Protein AF-A0A8H4SFE0-F1 (afdb_monomer_lite)

Secondary structure (DSSP, 8-state):
-------------------EEEE--TT-TTEEEEEE--HHHHHHT-S-EEEEEEESS--SEEEEEESSSSTT-EEEEEEEETTEEEEEEEE--SSSPPEE-TT--EEEPTT-EEETTEEEEEEEESSTTEETTEE--HHHHHHHHHHTTTS--TTTTTT--

Structure (mmCIF, N/CA/C/O backbone):
data_AF-A0A8H4SFE0-F1
#
_entry.id   AF-A0A8H4SFE0-F1
#
loop_
_atom_site.group_PDB
_atom_site.id
_atom_site.type_symbol
_atom_site.label_atom_id
_atom_site.label_alt_id
_atom_site.label_comp_id
_atom_site.label_asym_id
_atom_site.label_entity_id
_atom_site.label_seq_id
_atom_site.pdbx_PDB_ins_code
_atom_site.Cartn_x
_atom_site.Cartn_y
_atom_site.Cartn_z
_atom_site.occupancy
_atom_site.B_iso_or_equiv
_atom_site.auth_seq_id
_atom_site.auth_comp_id
_atom_site.auth_asym_id
_atom_site.auth_atom_id
_atom_site.pdbx_PDB_model_num
ATOM 1 N N . MET A 1 1 ? 62.461 -15.200 27.828 1.00 42.25 1 MET A N 1
ATOM 2 C CA . MET A 1 1 ? 61.858 -15.907 26.675 1.00 42.25 1 MET A CA 1
ATOM 3 C C . MET A 1 1 ? 60.756 -16.803 27.225 1.00 42.25 1 MET A C 1
ATOM 5 O O . MET A 1 1 ? 61.090 -17.585 28.092 1.00 42.25 1 MET A O 1
ATOM 9 N N . VAL A 1 2 ? 59.459 -16.748 26.916 1.00 43.53 2 VAL A N 1
ATOM 10 C CA . VAL A 1 2 ? 58.575 -15.976 26.022 1.00 43.53 2 VAL A CA 1
ATOM 11 C C . VAL A 1 2 ? 57.197 -16.000 26.725 1.00 43.53 2 VAL A C 1
ATOM 13 O O . VAL A 1 2 ? 56.779 -17.061 27.181 1.00 43.53 2 VAL A O 1
ATOM 16 N N . ARG A 1 3 ? 56.500 -14.860 26.872 1.00 48.06 3 ARG A N 1
ATOM 17 C CA . ARG A 1 3 ? 55.096 -14.821 27.343 1.00 48.06 3 ARG A CA 1
ATOM 18 C C . ARG A 1 3 ? 54.189 -15.027 26.131 1.00 48.06 3 ARG A C 1
ATOM 20 O O . ARG A 1 3 ? 54.129 -14.152 25.274 1.00 48.06 3 ARG A O 1
ATOM 27 N N . HIS A 1 4 ? 53.490 -16.156 26.066 1.00 45.41 4 HIS A N 1
ATOM 28 C CA . HIS A 1 4 ? 52.427 -16.366 25.086 1.00 45.41 4 HIS A CA 1
ATOM 29 C C . HIS A 1 4 ? 51.139 -15.708 25.592 1.00 45.41 4 HIS A C 1
ATOM 31 O O . HIS A 1 4 ? 50.551 -16.142 26.580 1.00 45.41 4 HIS A O 1
ATOM 37 N N . ILE A 1 5 ? 50.733 -14.628 24.928 1.00 56.66 5 ILE A N 1
ATOM 38 C CA . ILE A 1 5 ? 49.430 -13.986 25.108 1.00 56.66 5 ILE A CA 1
ATOM 39 C C . ILE A 1 5 ? 48.456 -14.732 24.190 1.00 56.66 5 ILE A C 1
ATOM 41 O O . ILE A 1 5 ? 48.548 -14.614 22.970 1.00 56.66 5 ILE A O 1
ATOM 45 N N . LEU A 1 6 ? 47.555 -15.537 24.762 1.00 51.78 6 LEU A N 1
ATOM 46 C CA . LEU A 1 6 ? 46.423 -16.107 24.029 1.00 51.78 6 LEU A CA 1
ATOM 47 C C . LEU A 1 6 ? 45.354 -15.022 23.857 1.00 51.78 6 LEU A C 1
ATOM 49 O O . LEU A 1 6 ? 44.536 -14.786 24.742 1.00 51.78 6 LEU A O 1
ATOM 53 N N . SER A 1 7 ? 45.373 -14.352 22.708 1.00 54.25 7 SER A N 1
ATOM 54 C CA . SER A 1 7 ? 44.302 -13.459 22.270 1.00 54.25 7 SER A CA 1
ATOM 55 C C . SER A 1 7 ? 43.107 -14.287 21.797 1.00 54.25 7 SER A C 1
ATOM 57 O O . SER A 1 7 ? 43.105 -14.821 20.691 1.00 54.25 7 SER A O 1
ATOM 59 N N . TRP A 1 8 ? 42.082 -14.404 22.639 1.00 51.38 8 TRP A N 1
ATOM 60 C CA . TRP A 1 8 ? 40.769 -14.895 22.227 1.00 51.38 8 TRP A CA 1
ATOM 61 C C . TRP A 1 8 ? 40.042 -13.790 21.453 1.00 51.38 8 TRP A C 1
ATOM 63 O O . TRP A 1 8 ? 39.532 -12.835 22.037 1.00 51.38 8 TRP A O 1
ATOM 73 N N . LEU A 1 9 ? 40.009 -13.915 20.127 1.00 53.06 9 LEU A N 1
ATOM 74 C CA . LEU A 1 9 ? 39.115 -13.145 19.265 1.00 53.06 9 LEU A CA 1
ATOM 75 C C . LEU A 1 9 ? 37.692 -13.683 19.444 1.00 53.06 9 LEU A C 1
ATOM 77 O O . LEU A 1 9 ? 37.351 -14.748 18.934 1.00 53.06 9 LEU A O 1
ATOM 81 N N . TRP A 1 10 ? 36.863 -12.945 20.180 1.00 57.19 10 TRP A N 1
ATOM 82 C CA . TRP A 1 10 ? 35.419 -13.144 20.165 1.00 57.19 10 TRP A CA 1
ATOM 83 C C . TRP A 1 10 ? 34.898 -12.762 18.779 1.00 57.19 10 TRP A C 1
ATOM 85 O O . TRP A 1 10 ? 34.930 -11.594 18.393 1.00 57.19 10 TRP A O 1
ATOM 95 N N . ALA A 1 11 ? 34.434 -13.751 18.018 1.00 54.44 11 ALA A N 1
ATOM 96 C CA . ALA A 1 11 ? 33.646 -13.508 16.821 1.00 54.44 11 ALA A CA 1
ATOM 97 C C . ALA A 1 11 ? 32.311 -12.884 17.253 1.00 54.44 11 ALA A C 1
ATOM 99 O O . ALA A 1 11 ? 31.459 -13.562 17.824 1.00 54.44 11 ALA A O 1
ATOM 100 N N . ILE A 1 12 ? 32.145 -11.581 17.026 1.00 64.69 12 ILE A N 1
ATOM 101 C CA . ILE A 1 12 ? 30.856 -10.909 17.200 1.00 64.69 12 ILE A CA 1
ATOM 102 C C . ILE A 1 12 ? 29.970 -11.360 16.028 1.00 64.69 12 ILE A C 1
ATOM 104 O O .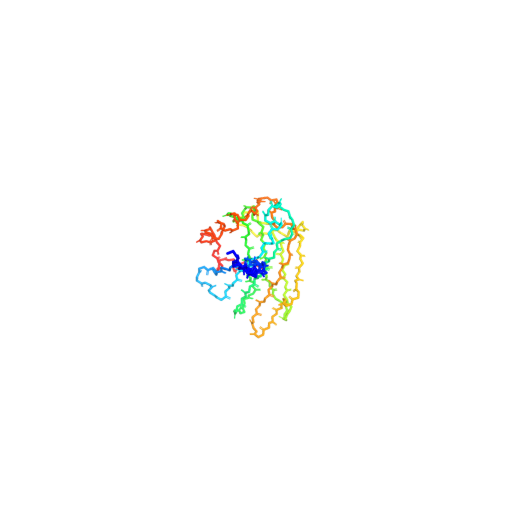 ILE A 1 12 ? 30.346 -11.122 14.877 1.00 64.69 12 ILE A O 1
ATOM 108 N N . PRO A 1 13 ? 28.827 -12.027 16.263 1.00 55.03 13 PRO A N 1
ATOM 109 C CA . PRO A 1 13 ? 27.919 -12.385 15.184 1.00 55.03 13 PRO A CA 1
ATOM 110 C C . PRO A 1 13 ? 27.387 -11.107 14.524 1.00 55.03 13 PRO A C 1
ATOM 112 O O . PRO A 1 13 ? 26.916 -10.192 15.201 1.00 55.03 13 PRO A O 1
ATOM 115 N N . ALA A 1 14 ? 27.480 -11.035 13.196 1.00 60.97 14 ALA A N 1
ATOM 116 C CA . ALA A 1 14 ? 26.924 -9.934 12.424 1.00 60.97 14 ALA A CA 1
ATOM 117 C C . ALA A 1 14 ? 25.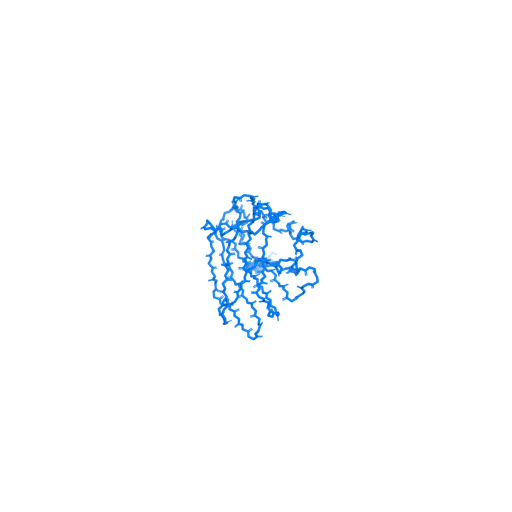392 -9.958 12.542 1.00 60.97 14 ALA A C 1
ATOM 119 O O . ALA A 1 14 ? 24.724 -10.813 11.962 1.00 60.97 14 ALA A O 1
ATOM 120 N N . LEU A 1 15 ? 24.833 -9.028 13.314 1.00 56.34 15 LEU A N 1
ATOM 121 C CA . LEU A 1 15 ? 23.394 -8.796 13.362 1.00 56.34 15 LEU A CA 1
ATOM 122 C C . LEU A 1 15 ? 22.954 -8.194 12.019 1.00 56.34 15 LEU A C 1
ATOM 124 O O . LEU A 1 15 ? 23.405 -7.113 11.631 1.00 56.34 15 LEU A O 1
ATOM 128 N N . ALA A 1 16 ? 22.078 -8.896 11.299 1.00 54.34 16 ALA A N 1
ATOM 129 C CA . ALA A 1 16 ? 21.413 -8.344 10.125 1.00 54.34 16 ALA A CA 1
ATOM 130 C C . ALA A 1 16 ? 20.553 -7.145 10.560 1.00 54.34 16 ALA A C 1
ATOM 132 O O . ALA A 1 16 ? 19.666 -7.282 11.402 1.00 54.34 16 ALA A O 1
ATOM 133 N N . HIS A 1 17 ? 20.834 -5.962 10.017 1.00 54.94 17 HIS A N 1
ATOM 134 C CA . HIS A 1 17 ? 20.082 -4.748 10.321 1.00 54.94 17 HIS A CA 1
ATOM 135 C C . HIS A 1 17 ? 18.834 -4.699 9.437 1.00 54.94 17 HIS A C 1
ATOM 137 O O . HIS A 1 17 ? 18.928 -4.425 8.245 1.00 54.94 17 HIS A O 1
ATOM 143 N N . VAL A 1 18 ? 17.652 -4.935 10.009 1.00 54.44 18 VAL A N 1
ATOM 144 C CA . VAL A 1 18 ? 16.393 -4.639 9.311 1.00 54.44 18 VAL A CA 1
ATOM 145 C C . VAL A 1 18 ? 16.157 -3.133 9.411 1.00 54.44 18 VAL A C 1
ATOM 147 O O . VAL A 1 18 ? 16.040 -2.589 10.505 1.00 54.44 18 VAL A O 1
ATOM 150 N N . GLN A 1 19 ? 16.137 -2.440 8.276 1.00 65.00 19 GLN A N 1
ATOM 151 C CA . GLN A 1 19 ? 15.870 -1.004 8.216 1.00 65.00 19 GLN A CA 1
ATOM 152 C C . GLN A 1 19 ? 14.382 -0.809 7.912 1.00 65.00 19 GLN A C 1
ATOM 154 O O . GLN A 1 19 ? 13.985 -0.759 6.748 1.00 65.00 19 GLN A O 1
ATOM 159 N N . VAL A 1 20 ? 13.558 -0.768 8.963 1.00 74.69 20 VAL A N 1
ATOM 160 C CA . VAL A 1 20 ? 12.146 -0.383 8.840 1.00 74.69 20 VAL A CA 1
ATOM 161 C C . VAL A 1 20 ? 12.053 1.124 8.990 1.00 74.69 20 VAL A C 1
ATOM 163 O O . VAL A 1 20 ? 12.552 1.685 9.962 1.00 74.69 20 VAL A O 1
ATOM 166 N N . GLN A 1 21 ? 11.409 1.766 8.028 1.00 79.62 21 GLN A N 1
ATOM 167 C CA . GLN A 1 21 ? 11.159 3.194 8.054 1.00 79.62 21 GLN A CA 1
ATOM 168 C C . GLN A 1 21 ? 9.663 3.448 8.131 1.00 79.62 21 GLN A C 1
ATOM 170 O O . GLN A 1 21 ? 8.922 2.907 7.314 1.00 79.62 21 GLN A O 1
ATOM 175 N N . SER A 1 22 ? 9.240 4.295 9.065 1.00 83.00 22 SER A N 1
ATOM 176 C CA . SER A 1 22 ? 7.833 4.648 9.258 1.00 83.00 22 SER A CA 1
ATOM 177 C C . SER A 1 22 ? 7.601 6.146 9.092 1.00 83.00 22 SER A C 1
ATOM 179 O O . SER A 1 22 ? 8.503 6.948 9.350 1.00 83.00 22 SER A O 1
ATOM 181 N N . ILE A 1 23 ? 6.405 6.508 8.633 1.00 82.50 23 ILE A N 1
ATOM 182 C CA . ILE A 1 23 ? 5.945 7.887 8.453 1.00 82.50 23 ILE A CA 1
ATOM 183 C C . ILE A 1 23 ? 4.466 8.015 8.831 1.00 82.50 23 ILE A C 1
ATOM 185 O O . ILE A 1 23 ? 3.691 7.069 8.666 1.00 82.50 23 ILE A O 1
ATOM 189 N N . HIS A 1 24 ? 4.088 9.216 9.263 1.00 84.88 24 HIS A N 1
ATOM 190 C CA . HIS A 1 24 ? 2.707 9.631 9.494 1.00 84.88 24 HIS A CA 1
ATOM 191 C C . HIS A 1 24 ? 2.401 10.832 8.592 1.00 84.88 24 HIS A C 1
ATOM 193 O O . HIS A 1 24 ? 3.245 11.729 8.488 1.00 84.88 24 HIS A O 1
ATOM 199 N N . PRO A 1 25 ? 1.244 10.880 7.912 1.00 81.00 25 PRO A N 1
ATOM 200 C CA . PRO A 1 25 ? 0.851 12.072 7.174 1.00 81.00 25 PRO A CA 1
ATOM 201 C C . PRO A 1 25 ? 0.602 13.240 8.132 1.00 81.00 25 PRO A C 1
ATOM 203 O O . PRO A 1 25 ? 0.092 13.059 9.237 1.00 81.00 25 PRO A O 1
ATOM 206 N N . GLN A 1 26 ? 0.929 14.457 7.699 1.00 78.19 26 GLN A N 1
ATOM 207 C CA . GLN A 1 26 ? 0.725 15.650 8.516 1.00 78.19 26 GLN A CA 1
ATOM 208 C C . GLN A 1 26 ? -0.752 15.799 8.910 1.00 78.19 26 GLN A C 1
ATOM 210 O O . GLN A 1 26 ? -1.633 15.818 8.051 1.00 78.19 26 GLN A O 1
ATOM 215 N N . GLY A 1 27 ? -1.012 15.937 10.212 1.00 83.31 27 GLY A N 1
ATOM 216 C CA . GLY A 1 27 ? -2.369 16.064 10.750 1.00 83.31 27 GLY A CA 1
ATOM 217 C C . GLY A 1 27 ? -3.155 14.751 10.817 1.00 83.31 27 GLY A C 1
ATOM 218 O O . GLY A 1 27 ? -4.339 14.798 11.136 1.00 83.31 27 GLY A O 1
ATOM 219 N N . HIS A 1 28 ? -2.510 13.612 10.536 1.00 82.81 28 HIS A N 1
ATOM 220 C CA . HIS A 1 28 ? -3.105 12.277 10.567 1.00 82.81 28 HIS A CA 1
ATOM 221 C C . HIS A 1 28 ? -2.196 11.268 11.285 1.00 82.81 28 HIS A C 1
ATOM 223 O O . HIS A 1 28 ? -1.774 10.263 10.707 1.00 82.81 28 HIS A O 1
ATOM 229 N N . ASP A 1 29 ? -1.887 11.527 12.557 1.00 89.88 29 ASP A N 1
ATOM 230 C CA . ASP A 1 29 ? -1.042 10.647 13.379 1.00 89.88 29 ASP A CA 1
ATOM 231 C C . ASP A 1 29 ? -1.659 9.247 13.564 1.00 89.88 29 ASP A C 1
ATOM 233 O O . ASP A 1 29 ? -0.953 8.276 13.839 1.00 89.88 29 ASP A O 1
ATOM 237 N N . GLU A 1 30 ? -2.974 9.116 13.357 1.00 92.69 30 GLU A N 1
ATOM 238 C CA . GLU A 1 30 ? -3.690 7.845 13.378 1.00 92.69 30 GLU A CA 1
ATOM 239 C C . GLU A 1 30 ? -3.348 6.926 12.201 1.00 92.69 30 GLU A C 1
ATOM 241 O O . GLU A 1 30 ? -3.632 5.733 12.271 1.00 92.69 30 GLU A O 1
ATOM 246 N N . ILE A 1 31 ? -2.756 7.451 11.123 1.00 91.06 31 ILE A N 1
ATOM 247 C CA . ILE A 1 31 ? -2.334 6.673 9.956 1.00 91.06 31 ILE A CA 1
ATOM 248 C C . ILE A 1 31 ? -0.817 6.511 9.986 1.00 91.06 31 ILE A C 1
ATOM 250 O O . ILE A 1 31 ? -0.074 7.481 10.107 1.00 91.06 31 ILE A O 1
ATOM 254 N N . THR A 1 32 ? -0.348 5.275 9.834 1.00 92.88 32 THR A N 1
ATOM 255 C CA . THR A 1 32 ? 1.083 4.951 9.777 1.00 92.88 32 THR A CA 1
ATOM 256 C C . THR A 1 32 ? 1.398 4.168 8.513 1.00 92.88 32 THR A C 1
ATOM 258 O O . THR A 1 32 ? 0.759 3.153 8.225 1.00 92.88 32 THR A O 1
ATOM 261 N N . TYR A 1 33 ? 2.433 4.592 7.794 1.00 91.62 33 TYR A N 1
ATOM 262 C CA . TYR A 1 33 ? 3.004 3.838 6.682 1.00 91.62 33 TYR A CA 1
ATOM 263 C C . TYR A 1 33 ? 4.410 3.391 7.039 1.00 91.62 33 TYR A C 1
ATOM 265 O O . TYR A 1 33 ? 5.255 4.224 7.350 1.00 91.62 33 TYR A O 1
ATOM 273 N N . SER A 1 34 ? 4.669 2.089 6.970 1.00 89.94 34 SER A N 1
ATOM 274 C CA . SER A 1 34 ? 5.980 1.511 7.260 1.00 89.94 34 SER A CA 1
ATOM 275 C C . SER A 1 34 ? 6.513 0.754 6.056 1.00 89.94 34 SER A C 1
ATOM 277 O O . SER A 1 34 ? 5.759 0.063 5.381 1.00 89.94 34 SER A O 1
ATOM 279 N N . PHE A 1 35 ? 7.812 0.841 5.803 1.00 87.19 35 PHE A N 1
ATOM 280 C CA . PHE A 1 35 ? 8.471 0.243 4.647 1.00 87.19 35 PHE A CA 1
ATOM 281 C C . PHE A 1 35 ? 9.664 -0.590 5.078 1.00 87.19 35 PHE A C 1
ATOM 283 O O . PHE A 1 35 ? 10.419 -0.205 5.968 1.00 87.19 35 PHE A O 1
ATOM 290 N N . ASN A 1 36 ? 9.861 -1.707 4.391 1.00 87.94 36 ASN A N 1
ATOM 291 C CA . ASN A 1 36 ? 11.039 -2.543 4.500 1.00 87.94 36 ASN A CA 1
ATOM 292 C C . ASN A 1 36 ? 11.467 -2.985 3.096 1.00 87.94 36 ASN A C 1
ATOM 294 O O . ASN A 1 36 ? 10.722 -3.646 2.368 1.00 87.94 36 ASN A O 1
ATOM 298 N N . VAL A 1 37 ? 12.688 -2.616 2.723 1.00 85.81 37 VAL A N 1
ATOM 299 C CA . VAL A 1 37 ? 13.320 -3.038 1.474 1.00 85.81 37 VAL A CA 1
ATOM 300 C C . VAL A 1 37 ? 14.497 -3.938 1.835 1.00 85.81 37 VAL A C 1
ATOM 302 O O . VAL A 1 37 ? 15.467 -3.432 2.404 1.00 85.81 37 VAL A O 1
ATOM 305 N N . PRO A 1 38 ? 14.449 -5.241 1.501 1.00 86.81 38 PRO A N 1
ATOM 306 C CA . PRO A 1 38 ? 15.575 -6.140 1.719 1.00 86.81 38 PRO A CA 1
ATOM 307 C C . PRO A 1 38 ? 16.857 -5.597 1.081 1.00 86.81 38 PRO A C 1
ATOM 309 O O . PRO A 1 38 ? 16.819 -5.004 0.001 1.00 86.81 38 PRO A O 1
ATOM 312 N N . ASP A 1 39 ? 18.006 -5.821 1.715 1.00 81.88 39 ASP A N 1
ATOM 313 C CA . ASP A 1 39 ? 19.269 -5.258 1.227 1.00 81.88 39 ASP A CA 1
ATOM 314 C C . ASP A 1 39 ? 19.642 -5.752 -0.172 1.00 81.88 39 ASP A C 1
ATOM 316 O O . ASP A 1 39 ? 20.129 -4.963 -0.981 1.00 81.88 39 ASP A O 1
ATOM 320 N N . ASP A 1 40 ? 19.367 -7.015 -0.492 1.00 83.88 40 ASP A N 1
ATOM 321 C CA . ASP A 1 40 ? 19.607 -7.558 -1.832 1.00 83.88 40 ASP A CA 1
ATOM 322 C C . ASP A 1 40 ? 18.701 -6.896 -2.872 1.00 83.88 40 ASP A C 1
ATOM 324 O O . ASP A 1 40 ? 19.161 -6.540 -3.960 1.00 83.88 40 ASP A O 1
ATOM 328 N N . THR A 1 41 ? 17.443 -6.631 -2.511 1.00 85.12 41 THR A N 1
ATOM 329 C CA . THR A 1 41 ? 16.513 -5.857 -3.336 1.00 85.12 41 THR A CA 1
ATOM 330 C C . THR A 1 41 ? 17.040 -4.440 -3.566 1.00 85.12 41 THR A C 1
ATOM 332 O O . THR A 1 41 ? 17.065 -3.950 -4.694 1.00 85.12 41 THR A O 1
ATOM 335 N N . ALA A 1 42 ? 17.512 -3.778 -2.510 1.00 80.44 42 ALA A N 1
ATOM 336 C CA . ALA A 1 42 ? 18.036 -2.421 -2.592 1.00 80.44 42 ALA A CA 1
ATOM 337 C C . ALA A 1 42 ? 19.328 -2.319 -3.420 1.00 80.44 42 ALA A C 1
ATOM 339 O O . ALA A 1 42 ? 19.514 -1.333 -4.131 1.00 80.44 42 ALA A O 1
ATOM 340 N N . LYS A 1 43 ? 20.214 -3.317 -3.321 1.00 80.44 43 LYS A N 1
ATOM 341 C CA . LYS A 1 43 ? 21.484 -3.374 -4.060 1.00 80.44 43 LYS A CA 1
ATOM 342 C C . LYS A 1 43 ? 21.273 -3.717 -5.531 1.00 80.44 43 LYS A C 1
ATOM 344 O O . LYS A 1 43 ? 21.890 -3.099 -6.392 1.00 80.44 43 LYS A O 1
ATOM 349 N N . SER A 1 44 ? 20.416 -4.694 -5.821 1.00 83.81 44 SER A N 1
ATOM 350 C CA . SER A 1 44 ? 20.157 -5.155 -7.191 1.00 83.81 44 SER A CA 1
ATOM 351 C C . SER A 1 44 ? 19.153 -4.278 -7.946 1.00 83.81 44 SER A C 1
ATOM 353 O O . SER A 1 44 ? 19.133 -4.278 -9.176 1.00 83.81 44 SER A O 1
ATOM 355 N N . GLY A 1 45 ? 18.308 -3.530 -7.228 1.00 80.19 45 GLY A N 1
ATOM 356 C CA . GLY A 1 45 ? 17.194 -2.782 -7.808 1.00 80.19 45 GLY A CA 1
ATOM 357 C C . GLY A 1 45 ? 16.069 -3.678 -8.338 1.00 80.19 45 GLY A C 1
ATOM 358 O O . GLY A 1 45 ? 15.294 -3.232 -9.189 1.00 80.19 45 GLY A O 1
ATOM 359 N N . SER A 1 46 ? 16.004 -4.931 -7.878 1.00 83.81 46 SER A N 1
ATOM 360 C CA . SER A 1 46 ? 15.027 -5.940 -8.286 1.00 83.81 46 SER A CA 1
ATOM 361 C C . SER A 1 46 ? 14.644 -6.834 -7.109 1.00 83.81 46 SER A C 1
ATOM 363 O O . SER A 1 46 ? 15.481 -7.157 -6.275 1.00 83.81 46 SER A O 1
ATOM 365 N N . GLY A 1 47 ? 13.391 -7.279 -7.067 1.00 88.44 47 GLY A N 1
ATOM 366 C CA . GLY A 1 47 ? 12.860 -8.118 -5.993 1.00 88.44 47 GLY A CA 1
ATOM 367 C C . GLY A 1 47 ? 11.764 -7.422 -5.186 1.00 88.44 47 GLY A C 1
ATOM 368 O O . GLY A 1 47 ? 11.401 -6.280 -5.479 1.00 88.44 47 GLY A O 1
ATOM 369 N N . PRO A 1 48 ? 11.211 -8.113 -4.178 1.00 92.31 48 PRO A N 1
ATOM 370 C CA . PRO A 1 48 ? 10.076 -7.606 -3.437 1.00 92.31 48 PRO A CA 1
ATOM 371 C C . PRO A 1 48 ? 10.472 -6.485 -2.486 1.00 92.31 48 PRO A C 1
ATOM 373 O O . PRO A 1 48 ? 11.543 -6.508 -1.869 1.00 92.31 48 PRO A O 1
ATOM 376 N N . ILE A 1 49 ? 9.536 -5.562 -2.302 1.00 90.06 49 ILE A N 1
ATOM 377 C CA . ILE A 1 49 ? 9.495 -4.671 -1.146 1.00 90.06 49 ILE A CA 1
ATOM 378 C C . ILE A 1 49 ? 8.303 -5.027 -0.272 1.00 90.06 49 ILE A C 1
ATOM 380 O O . ILE A 1 49 ? 7.330 -5.634 -0.728 1.00 90.06 49 ILE A O 1
ATOM 384 N N . TYR A 1 50 ? 8.378 -4.612 0.981 1.00 93.94 50 TYR A N 1
ATOM 385 C CA . TYR A 1 50 ? 7.338 -4.836 1.962 1.00 93.94 50 TYR A CA 1
ATOM 386 C C . TYR A 1 50 ? 6.901 -3.498 2.521 1.00 93.94 50 TYR A C 1
ATOM 388 O O . TYR A 1 50 ? 7.735 -2.643 2.825 1.00 93.94 50 TYR A O 1
ATOM 396 N N . PHE A 1 51 ? 5.600 -3.315 2.663 1.00 93.75 51 PHE A N 1
ATOM 397 C CA . PHE A 1 51 ? 5.065 -2.153 3.342 1.00 93.75 51 PHE A CA 1
ATOM 398 C C . PHE A 1 51 ? 3.857 -2.523 4.184 1.00 93.75 51 PHE A C 1
ATOM 400 O O . PHE A 1 51 ? 3.113 -3.450 3.868 1.00 93.75 51 PHE A O 1
ATOM 407 N N . GLN A 1 52 ? 3.692 -1.795 5.277 1.00 96.31 52 GLN A N 1
ATOM 408 C CA . GLN A 1 52 ? 2.531 -1.859 6.137 1.00 96.31 52 GLN A CA 1
ATOM 409 C C . GLN A 1 52 ? 1.805 -0.524 6.070 1.00 96.31 52 GLN A C 1
ATOM 411 O O . GLN A 1 52 ? 2.427 0.534 6.145 1.00 96.31 52 GLN A O 1
ATOM 416 N N . MET A 1 53 ? 0.487 -0.587 5.954 1.00 95.69 53 MET A N 1
ATOM 417 C CA . MET A 1 53 ? -0.397 0.563 6.075 1.00 95.69 53 MET A CA 1
ATOM 418 C C . MET A 1 53 ? -1.319 0.284 7.256 1.00 95.69 53 MET A C 1
ATOM 420 O O . MET A 1 53 ? -2.002 -0.741 7.278 1.00 95.69 53 MET A O 1
ATOM 424 N N . ASN A 1 54 ? -1.294 1.157 8.255 1.00 96.06 54 ASN A N 1
ATOM 425 C CA . ASN A 1 54 ? -2.077 1.016 9.473 1.00 96.06 54 ASN A CA 1
ATOM 426 C C . ASN A 1 54 ? -2.938 2.262 9.687 1.00 96.06 54 ASN A C 1
ATOM 428 O O . ASN A 1 54 ? -2.476 3.373 9.426 1.00 96.06 54 ASN A O 1
ATOM 432 N N . SER A 1 55 ? -4.164 2.072 10.173 1.00 96.38 55 SER A N 1
ATOM 433 C CA . SER A 1 55 ? -4.953 3.150 10.756 1.00 96.38 55 SER A CA 1
ATOM 434 C C . SER A 1 55 ? -5.525 2.739 12.111 1.00 96.38 55 SER A C 1
ATOM 436 O O . SER A 1 55 ? -6.234 1.737 12.212 1.00 96.38 55 SER A O 1
ATOM 438 N N . THR A 1 56 ? -5.258 3.535 13.147 1.00 96.44 56 THR A N 1
ATOM 439 C CA . THR A 1 56 ? -5.846 3.376 14.490 1.00 96.44 56 THR A CA 1
ATOM 440 C C . THR A 1 56 ? -7.243 3.989 14.599 1.00 96.44 56 THR A C 1
ATOM 442 O O . THR A 1 56 ? -7.913 3.852 15.623 1.00 96.44 56 THR A O 1
ATOM 445 N N . ARG A 1 57 ? -7.711 4.639 13.529 1.00 92.00 57 ARG A N 1
ATOM 446 C CA . ARG A 1 57 ? -9.065 5.163 13.383 1.00 92.00 57 ARG A CA 1
ATOM 447 C C . ARG A 1 57 ? -9.816 4.351 12.337 1.00 92.00 57 ARG A C 1
ATOM 449 O O . ARG A 1 57 ? -9.285 4.005 11.288 1.00 92.00 57 ARG A O 1
ATOM 456 N N . GLN A 1 58 ? -11.104 4.126 12.574 1.00 86.75 58 GLN A N 1
ATOM 457 C CA . GLN A 1 58 ? -11.968 3.564 11.542 1.00 86.75 58 GLN A CA 1
ATOM 458 C C . GLN A 1 58 ? -12.243 4.623 10.469 1.00 86.75 58 GLN A C 1
ATOM 460 O O . GLN A 1 58 ? -12.959 5.602 10.697 1.00 86.75 58 GLN A O 1
ATOM 465 N N . VAL A 1 59 ? -11.639 4.428 9.303 1.00 88.25 59 VAL A N 1
ATOM 466 C CA . VAL A 1 59 ? -11.843 5.224 8.090 1.00 88.25 59 VAL A CA 1
ATOM 467 C C . VAL A 1 59 ? -12.475 4.344 7.017 1.00 88.25 59 VAL A C 1
ATOM 469 O O . VAL A 1 59 ? -12.287 3.128 7.014 1.00 88.25 59 VAL A O 1
ATOM 472 N N . GLN A 1 60 ? -13.233 4.947 6.098 1.00 90.75 60 GLN A N 1
ATOM 473 C CA . GLN A 1 60 ? -13.826 4.198 4.983 1.00 90.75 60 GLN A CA 1
ATOM 474 C C . GLN A 1 60 ? -12.742 3.613 4.076 1.00 90.75 60 GLN A C 1
ATOM 476 O O . GLN A 1 60 ? -12.832 2.465 3.643 1.00 90.75 60 GLN A O 1
ATOM 481 N N . TRP A 1 61 ? -11.701 4.403 3.830 1.00 93.44 61 TRP A N 1
ATOM 482 C CA . TRP A 1 61 ? -10.517 4.003 3.097 1.00 93.44 61 TRP A CA 1
ATOM 483 C C . TRP A 1 61 ? -9.354 4.942 3.452 1.00 93.44 61 TRP A C 1
ATOM 485 O O . TRP A 1 61 ? -9.555 6.027 3.998 1.00 93.44 61 TRP A O 1
ATOM 495 N N . PHE A 1 62 ? -8.134 4.515 3.149 1.00 93.31 62 PHE A N 1
ATOM 496 C CA . PHE A 1 62 ? -6.924 5.342 3.166 1.00 93.31 62 PHE A CA 1
ATOM 497 C C . PHE A 1 62 ? -5.941 4.796 2.134 1.00 93.31 62 PHE A C 1
ATOM 499 O O . PHE A 1 62 ? -6.091 3.661 1.679 1.00 93.31 62 PHE A O 1
ATOM 506 N N . ALA A 1 63 ? -4.971 5.599 1.700 1.00 92.00 63 ALA A N 1
ATOM 507 C CA . ALA A 1 63 ? -4.146 5.219 0.562 1.00 92.00 63 ALA A CA 1
ATOM 508 C C . ALA A 1 63 ? -2.700 5.693 0.655 1.00 92.00 63 ALA A C 1
ATOM 510 O O . ALA A 1 63 ? -2.404 6.781 1.146 1.00 92.00 63 ALA A O 1
ATOM 511 N N . LEU A 1 64 ? -1.816 4.885 0.077 1.00 90.62 64 LEU A N 1
ATOM 512 C CA . LEU A 1 64 ? -0.419 5.215 -0.156 1.00 90.62 64 LEU A CA 1
ATOM 513 C C . LEU A 1 64 ? -0.190 5.459 -1.650 1.00 90.62 64 LEU A C 1
ATOM 515 O O . LEU A 1 64 ? -0.468 4.580 -2.461 1.00 90.62 64 LEU A O 1
ATOM 519 N N . GLY A 1 65 ? 0.366 6.615 -2.013 1.00 89.19 65 GLY A N 1
ATOM 520 C CA . GLY A 1 65 ? 0.828 6.911 -3.371 1.00 89.19 65 GLY A CA 1
ATOM 521 C C . GLY A 1 65 ? 2.353 6.912 -3.461 1.00 89.19 65 GLY A C 1
ATOM 522 O O . GLY A 1 65 ? 3.013 7.688 -2.777 1.00 89.19 65 GLY A O 1
ATOM 523 N N . GLN A 1 66 ? 2.919 6.066 -4.318 1.00 86.00 66 GLN A N 1
ATOM 524 C CA . GLN A 1 66 ? 4.327 6.094 -4.710 1.00 86.00 66 GLN A CA 1
ATOM 525 C C . GLN A 1 66 ? 4.476 6.933 -5.979 1.00 86.00 66 GLN A C 1
ATOM 527 O O . GLN A 1 66 ? 3.950 6.581 -7.034 1.00 86.00 66 GLN A O 1
ATOM 532 N N . GLY A 1 67 ? 5.204 8.040 -5.884 1.00 79.69 67 GLY A N 1
ATOM 533 C CA . GLY A 1 67 ? 5.393 8.975 -6.987 1.00 79.69 67 GLY A CA 1
ATOM 534 C C . GLY A 1 67 ? 5.491 10.409 -6.485 1.00 79.69 67 GLY A C 1
ATOM 535 O O . GLY A 1 67 ? 5.295 10.683 -5.305 1.00 79.69 67 GLY A O 1
ATOM 536 N N . MET A 1 68 ? 5.818 11.318 -7.396 1.00 77.94 68 MET A N 1
ATOM 537 C CA . MET A 1 68 ? 5.944 12.747 -7.091 1.00 77.94 68 MET A CA 1
ATOM 538 C C . MET A 1 68 ? 4.597 13.471 -7.114 1.00 77.94 68 MET A C 1
ATOM 540 O O . MET A 1 68 ? 4.442 14.480 -6.452 1.00 77.94 68 MET A O 1
ATOM 544 N N . GLN A 1 69 ? 3.647 12.981 -7.907 1.00 78.06 69 GLN A N 1
ATOM 545 C CA . GLN A 1 69 ? 2.328 13.569 -8.145 1.00 78.06 69 GLN A CA 1
ATOM 546 C C . GLN A 1 69 ? 1.350 12.452 -8.565 1.00 78.06 69 GLN A C 1
ATOM 548 O O . GLN A 1 69 ? 1.796 11.326 -8.781 1.00 78.06 69 GLN A O 1
ATOM 553 N N . MET A 1 70 ? 0.046 12.736 -8.685 1.00 79.56 70 MET A N 1
ATOM 554 C CA . MET A 1 70 ? -0.985 11.704 -8.884 1.00 79.56 70 MET A CA 1
ATOM 555 C C . MET A 1 70 ? -0.825 11.095 -10.264 1.00 79.56 70 MET A C 1
ATOM 557 O O . MET A 1 70 ? -0.819 9.880 -10.429 1.00 79.56 70 MET A O 1
ATOM 561 N N . ALA A 1 71 ? -0.625 11.956 -11.261 1.00 85.75 71 ALA A N 1
ATOM 562 C CA . ALA A 1 71 ? -0.267 11.544 -12.604 1.00 85.75 71 ALA A CA 1
ATOM 563 C C . ALA A 1 71 ? 1.034 10.730 -12.586 1.00 85.75 71 ALA A C 1
ATOM 565 O O . ALA A 1 71 ? 2.111 11.251 -12.292 1.00 85.75 71 ALA A O 1
ATOM 566 N N . GLY A 1 72 ? 0.919 9.452 -12.935 1.00 86.88 72 GLY A N 1
ATOM 567 C CA . GLY A 1 72 ? 2.024 8.504 -12.939 1.00 86.88 72 GLY A CA 1
ATOM 568 C C . GLY A 1 72 ? 2.323 7.878 -11.579 1.00 86.88 72 GLY A C 1
ATOM 569 O O . GLY A 1 72 ? 3.314 7.158 -11.485 1.00 86.88 72 GLY A O 1
ATOM 570 N N . ALA A 1 73 ? 1.517 8.102 -10.535 1.00 87.56 73 ALA A N 1
ATOM 571 C CA . ALA A 1 73 ? 1.700 7.430 -9.250 1.00 87.56 73 ALA A CA 1
ATOM 572 C C . ALA A 1 73 ? 1.264 5.961 -9.294 1.00 87.56 73 ALA A C 1
ATOM 574 O O . ALA A 1 73 ? 0.261 5.594 -9.912 1.00 87.56 73 ALA A O 1
ATOM 575 N N . ASN A 1 74 ? 1.986 5.133 -8.548 1.00 89.88 74 ASN A N 1
ATOM 576 C CA . ASN A 1 74 ? 1.559 3.795 -8.170 1.00 89.88 74 ASN A CA 1
ATOM 577 C C . ASN A 1 74 ? 0.877 3.872 -6.803 1.00 89.88 74 ASN A C 1
ATOM 579 O O . ASN A 1 74 ? 1.513 4.212 -5.809 1.00 89.88 74 ASN A O 1
ATOM 583 N N . MET A 1 75 ? -0.425 3.621 -6.752 1.00 91.56 75 MET A N 1
ATOM 584 C CA . MET A 1 75 ? -1.257 3.887 -5.580 1.00 91.56 75 MET A CA 1
ATOM 585 C C . MET A 1 75 ? -1.804 2.587 -4.988 1.00 91.56 75 MET A C 1
ATOM 587 O O . MET A 1 75 ? -2.122 1.649 -5.711 1.00 91.56 75 MET A O 1
ATOM 591 N N . PHE A 1 76 ? -1.953 2.541 -3.668 1.00 95.00 76 PHE A N 1
ATOM 592 C CA . PHE A 1 76 ? -2.501 1.406 -2.928 1.00 95.00 76 PHE A CA 1
ATOM 593 C C . PHE A 1 76 ? -3.603 1.905 -2.014 1.00 95.00 76 PHE A C 1
ATOM 595 O O . PHE A 1 76 ? -3.322 2.601 -1.043 1.00 95.00 76 PHE A O 1
ATOM 602 N N . VAL A 1 77 ? -4.849 1.560 -2.330 1.00 95.69 77 VAL A N 1
ATOM 603 C CA . VAL A 1 77 ? -6.019 1.952 -1.538 1.00 95.69 77 VAL A CA 1
ATOM 604 C C . VAL A 1 77 ? -6.402 0.806 -0.614 1.00 95.69 77 VAL A C 1
ATOM 606 O O . VAL A 1 77 ? -6.643 -0.309 -1.075 1.00 95.69 77 VAL A O 1
ATOM 609 N N . VAL A 1 78 ? -6.467 1.085 0.682 1.00 96.50 78 VAL A N 1
ATOM 610 C CA . VAL A 1 78 ? -6.900 0.158 1.724 1.00 96.50 78 VAL A CA 1
ATOM 611 C C . VAL A 1 78 ? -8.328 0.484 2.119 1.00 96.50 78 VAL A C 1
ATOM 613 O O . VAL A 1 78 ? -8.635 1.632 2.426 1.00 96.50 78 VAL A O 1
ATOM 616 N N . TYR A 1 79 ? -9.185 -0.529 2.154 1.00 95.31 79 TYR A N 1
ATOM 617 C CA . TYR A 1 79 ? -10.535 -0.440 2.707 1.00 95.31 79 TYR A CA 1
ATOM 618 C C . TYR A 1 79 ? -10.923 -1.759 3.372 1.00 95.31 79 TYR A C 1
ATOM 620 O O . TYR A 1 79 ? -10.246 -2.782 3.214 1.00 95.31 79 TYR A O 1
ATOM 628 N N . THR A 1 80 ? -12.003 -1.732 4.148 1.00 95.81 80 THR A N 1
ATOM 629 C CA . THR A 1 80 ? -12.421 -2.865 4.978 1.00 95.81 80 THR A CA 1
ATOM 630 C C . THR A 1 80 ? -13.815 -3.360 4.617 1.00 95.81 80 THR A C 1
ATOM 632 O O . THR A 1 80 ? -14.661 -2.617 4.123 1.00 95.81 80 THR A O 1
ATOM 635 N N . SER A 1 81 ? -14.053 -4.645 4.868 1.00 94.12 81 SER A N 1
ATOM 636 C CA . SER A 1 81 ? -15.377 -5.263 4.857 1.00 94.12 81 SER A CA 1
ATOM 637 C C . SER A 1 81 ? -15.471 -6.201 6.059 1.00 94.12 81 SER A C 1
ATOM 639 O O . SER A 1 81 ? -14.883 -7.286 6.073 1.00 94.12 81 SER A O 1
ATOM 641 N N . GLY A 1 82 ? -16.136 -5.739 7.122 1.00 93.00 82 GLY A N 1
ATOM 642 C CA . GLY A 1 82 ? -16.050 -6.377 8.437 1.00 93.00 82 GLY A CA 1
ATOM 643 C C . GLY A 1 82 ? -14.605 -6.373 8.944 1.00 93.00 82 GLY A C 1
ATOM 644 O O . GLY A 1 82 ? -13.961 -5.328 8.967 1.00 93.00 82 GLY A O 1
ATOM 645 N N . ASN A 1 83 ? -14.078 -7.551 9.289 1.00 95.25 83 ASN A N 1
ATOM 646 C CA . ASN A 1 83 ? -12.691 -7.696 9.748 1.00 95.25 83 ASN A CA 1
ATOM 647 C C . ASN A 1 83 ? -11.685 -7.942 8.614 1.00 95.25 83 ASN A C 1
ATOM 649 O O . ASN A 1 83 ? -10.484 -8.049 8.867 1.00 95.25 83 ASN A O 1
ATOM 653 N N . ASN A 1 84 ? -12.161 -8.038 7.371 1.00 95.69 84 ASN A N 1
ATOM 654 C CA . ASN A 1 84 ? -11.309 -8.274 6.217 1.00 95.69 84 ASN A CA 1
ATOM 655 C C . ASN A 1 84 ? -10.808 -6.951 5.651 1.00 95.69 84 ASN A C 1
ATOM 657 O O . ASN A 1 84 ? -11.569 -5.999 5.478 1.00 95.69 84 ASN A O 1
ATOM 661 N N . VAL A 1 85 ? -9.527 -6.927 5.307 1.00 97.12 85 VAL A N 1
ATOM 662 C CA . VAL A 1 85 ? -8.875 -5.806 4.636 1.00 97.12 85 VAL A CA 1
ATOM 663 C C . VAL A 1 85 ? -8.676 -6.150 3.169 1.00 97.12 85 VAL A C 1
ATOM 665 O O . VAL A 1 85 ? -8.220 -7.241 2.836 1.00 97.12 85 VAL A O 1
ATOM 668 N N . THR A 1 86 ? -8.985 -5.197 2.297 1.00 97.19 86 THR A N 1
ATOM 669 C CA . THR A 1 86 ? -8.651 -5.262 0.875 1.00 97.19 86 THR A CA 1
ATOM 670 C C . THR A 1 86 ? -7.625 -4.189 0.547 1.00 97.19 86 THR A C 1
ATOM 672 O O . THR A 1 86 ? -7.726 -3.061 1.026 1.00 97.19 86 THR A O 1
ATOM 675 N N . VAL A 1 87 ? -6.653 -4.538 -0.297 1.00 97.75 87 VAL A N 1
ATOM 676 C CA . VAL A 1 87 ? -5.694 -3.593 -0.875 1.00 97.75 87 VAL A CA 1
ATOM 677 C C . VAL A 1 87 ? -5.912 -3.563 -2.382 1.00 97.75 87 VAL A C 1
ATOM 679 O O . VAL A 1 87 ? -5.726 -4.570 -3.060 1.00 97.75 87 VAL A O 1
ATOM 682 N N . SER A 1 88 ? -6.324 -2.413 -2.908 1.00 96.94 88 SER A N 1
ATOM 683 C CA . SER A 1 88 ? -6.543 -2.194 -4.336 1.00 96.94 88 SER A CA 1
ATOM 684 C C . SER A 1 88 ? -5.363 -1.417 -4.926 1.00 96.94 88 SER A C 1
ATOM 686 O O . SER A 1 88 ? -5.226 -0.225 -4.637 1.00 96.94 88 SER A O 1
ATOM 688 N N . PRO A 1 89 ? -4.500 -2.057 -5.735 1.00 95.94 89 PRO A N 1
ATOM 689 C CA . PRO A 1 89 ? -3.475 -1.352 -6.483 1.00 95.94 89 PRO A CA 1
ATOM 690 C C . PRO A 1 89 ? -4.108 -0.549 -7.621 1.00 95.94 89 PRO A C 1
ATOM 692 O O . PRO A 1 89 ? -5.018 -1.008 -8.320 1.00 95.94 89 PRO A O 1
ATOM 695 N N . ARG A 1 90 ? -3.625 0.672 -7.804 1.00 95.38 90 ARG A N 1
ATOM 696 C CA . ARG A 1 90 ? -4.194 1.678 -8.692 1.00 95.38 90 ARG 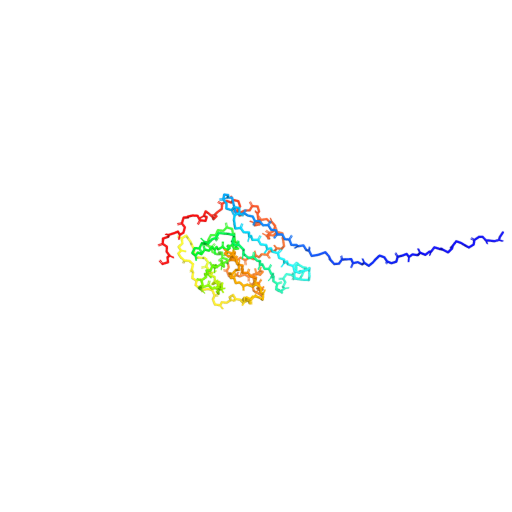A CA 1
ATOM 697 C C . ARG A 1 90 ? -3.082 2.444 -9.410 1.00 95.38 90 ARG A C 1
ATOM 699 O O . ARG A 1 90 ? -1.988 2.610 -8.879 1.00 95.38 90 ARG A O 1
ATOM 706 N N . SER A 1 91 ? -3.370 2.924 -10.611 1.00 93.25 91 SER A N 1
ATOM 707 C CA . SER A 1 91 ? -2.494 3.798 -11.390 1.00 93.25 91 SER A CA 1
ATOM 708 C C . SER A 1 91 ? -3.113 5.183 -11.452 1.00 93.25 91 SER A C 1
ATOM 710 O O . SER A 1 91 ? -4.225 5.349 -11.958 1.00 93.25 91 SER A O 1
ATOM 712 N N . GLY A 1 92 ? -2.398 6.178 -10.938 1.00 88.88 92 GLY A N 1
ATOM 713 C CA . GLY A 1 92 ? -2.819 7.563 -11.057 1.00 88.88 92 GLY A CA 1
ATOM 714 C C . GLY A 1 92 ? -2.543 8.089 -12.469 1.00 88.88 92 GLY A C 1
ATOM 715 O O . GLY A 1 92 ? -1.456 7.909 -13.021 1.00 88.88 92 GLY A O 1
ATOM 716 N N . VAL A 1 93 ? -3.549 8.714 -13.077 1.00 87.31 93 VAL A N 1
ATOM 717 C CA . VAL A 1 93 ? -3.516 9.198 -14.475 1.00 87.31 93 VAL A CA 1
ATOM 718 C C . VAL A 1 93 ? -3.593 10.726 -14.581 1.00 87.31 93 VAL A C 1
ATOM 720 O O . VAL A 1 93 ? -3.498 11.279 -15.671 1.00 87.31 93 VAL A O 1
ATOM 723 N N . GLY A 1 94 ? -3.740 11.406 -13.446 1.00 85.38 94 GLY A N 1
ATOM 724 C CA . GLY A 1 94 ? -4.061 12.825 -13.317 1.00 85.38 94 GLY A CA 1
ATOM 725 C C . GLY A 1 94 ? -4.716 13.075 -11.964 1.00 85.38 94 GLY A C 1
ATOM 726 O O . GLY A 1 94 ? -4.811 12.150 -11.162 1.00 85.38 94 GLY A O 1
ATOM 727 N N . GLU A 1 95 ? -5.211 14.290 -11.743 1.00 83.31 95 GLU A N 1
ATOM 728 C CA . GLU A 1 95 ? -6.028 14.657 -10.572 1.00 83.31 95 GLU A CA 1
ATOM 729 C C . GLU A 1 95 ? -7.485 14.175 -10.748 1.00 83.31 95 GLU A C 1
ATOM 731 O O . GLU A 1 95 ? -8.447 14.937 -10.688 1.00 83.31 95 GLU A O 1
ATOM 736 N N . THR A 1 96 ? -7.636 12.893 -11.074 1.00 86.81 96 THR A N 1
ATOM 737 C CA . THR A 1 96 ? -8.898 12.200 -11.372 1.00 86.81 96 THR A CA 1
ATOM 738 C C . THR A 1 96 ? -8.846 10.804 -10.781 1.00 86.81 96 THR A C 1
ATOM 740 O O . THR A 1 96 ? -7.754 10.295 -10.541 1.00 86.81 96 THR A O 1
ATOM 743 N N . GLU A 1 97 ? -9.993 10.142 -10.614 1.00 84.31 97 GLU A N 1
ATOM 744 C CA . GLU A 1 97 ? -10.040 8.799 -10.028 1.00 84.31 97 GLU A CA 1
ATOM 745 C C . GLU A 1 97 ? -8.989 7.839 -10.646 1.00 84.31 97 GLU A C 1
ATOM 747 O O . GLU A 1 97 ? -8.960 7.646 -11.867 1.00 84.31 97 GLU A O 1
ATOM 752 N N . PRO A 1 98 ? -8.107 7.236 -9.824 1.00 88.06 98 PRO A N 1
ATOM 753 C CA . PRO A 1 98 ? -7.129 6.261 -10.285 1.00 88.06 98 PRO A CA 1
ATOM 754 C C . PRO A 1 98 ? -7.769 4.986 -10.836 1.00 88.06 98 PRO A C 1
ATOM 756 O O . PRO A 1 98 ? -8.696 4.409 -10.258 1.00 88.06 98 PRO A O 1
ATOM 759 N N . LEU A 1 99 ? -7.179 4.454 -11.902 1.00 93.25 99 LEU A N 1
ATO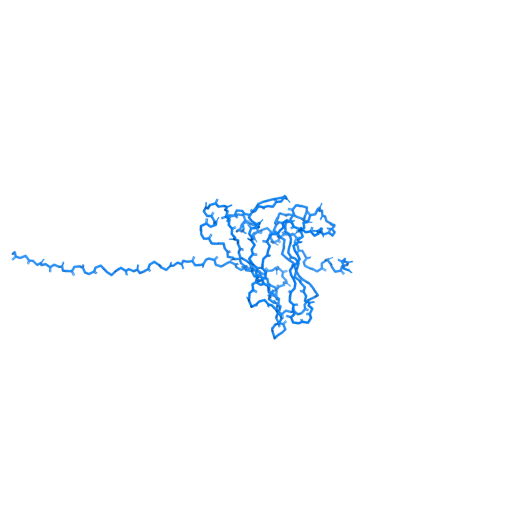M 760 C CA . LEU A 1 99 ? -7.640 3.214 -12.523 1.00 93.25 99 LEU A CA 1
ATOM 761 C C . LEU A 1 99 ? -7.037 1.995 -11.829 1.00 93.25 99 LEU A C 1
ATOM 763 O O . LEU A 1 99 ? -5.923 2.056 -11.315 1.00 93.25 99 LEU A O 1
ATOM 767 N N . TYR A 1 100 ? -7.751 0.868 -11.823 1.00 95.12 100 TYR A N 1
ATOM 768 C CA . TYR A 1 100 ? -7.218 -0.386 -11.287 1.00 95.12 100 TYR A CA 1
ATOM 769 C C . TYR A 1 100 ? -5.945 -0.820 -12.026 1.00 95.12 100 TYR A C 1
ATOM 771 O O . TYR A 1 100 ? -5.931 -0.926 -13.254 1.00 95.12 100 TYR A O 1
ATOM 779 N N . ASN A 1 101 ? -4.886 -1.100 -11.265 1.00 94.75 101 ASN A N 1
ATOM 780 C CA . ASN A 1 101 ? -3.613 -1.556 -11.802 1.00 94.75 101 ASN A CA 1
ATOM 781 C C . ASN A 1 101 ? -3.512 -3.081 -11.706 1.00 94.75 101 ASN A C 1
ATOM 783 O O . ASN A 1 101 ? -3.091 -3.626 -10.687 1.00 94.75 101 ASN A O 1
ATOM 787 N N . ARG A 1 102 ? -3.872 -3.769 -12.793 1.00 94.12 102 ARG A N 1
ATOM 788 C CA . ARG A 1 102 ? -3.775 -5.236 -12.892 1.00 94.12 102 ARG A CA 1
ATOM 789 C C . ARG A 1 102 ? -2.336 -5.760 -12.964 1.00 94.12 102 ARG A C 1
ATOM 791 O O . ARG A 1 102 ? -2.116 -6.942 -12.728 1.00 94.12 102 ARG A O 1
ATOM 798 N N . ASP A 1 103 ? -1.379 -4.905 -13.324 1.00 93.12 103 ASP A N 1
ATOM 799 C CA . ASP A 1 103 ? 0.024 -5.293 -13.502 1.00 93.12 103 ASP A CA 1
ATOM 800 C C . ASP A 1 103 ? 0.796 -5.237 -12.167 1.00 93.12 103 ASP A C 1
ATOM 802 O O . ASP A 1 103 ? 1.930 -5.712 -12.069 1.00 93.12 103 ASP A O 1
ATOM 806 N N . ALA A 1 104 ? 0.189 -4.674 -11.116 1.00 93.56 104 ALA A N 1
ATOM 807 C CA . ALA A 1 104 ? 0.740 -4.684 -9.769 1.00 93.56 104 ALA A CA 1
ATOM 808 C C . ALA A 1 104 ? 0.650 -6.084 -9.146 1.00 93.56 104 ALA A C 1
ATOM 810 O O . ALA A 1 104 ? -0.435 -6.590 -8.859 1.00 93.56 104 ALA A O 1
ATOM 811 N N . GLN A 1 105 ? 1.803 -6.688 -8.873 1.00 95.75 105 GLN A N 1
ATOM 812 C CA . GLN A 1 105 ? 1.888 -7.975 -8.192 1.00 95.75 105 GLN A CA 1
ATOM 813 C C . GLN A 1 105 ? 2.042 -7.734 -6.696 1.00 95.75 105 GLN A C 1
ATOM 815 O O . GLN A 1 105 ? 3.150 -7.523 -6.196 1.00 95.75 105 GLN A O 1
ATOM 820 N N . ILE A 1 106 ? 0.907 -7.733 -5.998 1.00 97.12 106 ILE A N 1
ATOM 821 C CA . ILE A 1 106 ? 0.858 -7.616 -4.543 1.00 97.12 106 ILE A CA 1
ATOM 822 C C . ILE A 1 106 ? 0.320 -8.887 -3.900 1.00 97.12 106 ILE A C 1
ATOM 824 O O . ILE A 1 106 ? -0.553 -9.561 -4.440 1.00 97.12 106 ILE A O 1
ATOM 828 N N . THR A 1 107 ? 0.819 -9.185 -2.707 1.00 98.19 107 THR A N 1
ATOM 829 C CA . THR A 1 107 ? 0.289 -10.226 -1.827 1.00 98.19 107 THR A CA 1
ATOM 830 C C . THR A 1 107 ? -0.004 -9.610 -0.468 1.00 98.19 107 THR A C 1
ATOM 832 O O . THR A 1 107 ? 0.887 -9.029 0.157 1.00 98.19 107 THR A O 1
ATOM 835 N N . ILE A 1 108 ? -1.246 -9.750 -0.006 1.00 97.94 108 ILE A N 1
ATOM 836 C CA . ILE A 1 108 ? -1.630 -9.398 1.363 1.00 97.94 108 ILE A CA 1
ATOM 837 C C . ILE A 1 108 ? -1.101 -10.500 2.282 1.00 97.94 108 ILE A C 1
ATOM 839 O O . ILE A 1 108 ? -1.386 -11.680 2.088 1.00 97.94 108 ILE A O 1
ATOM 843 N N . LEU A 1 109 ? -0.281 -10.113 3.251 1.00 98.25 109 LEU A N 1
ATOM 844 C CA . LEU A 1 109 ? 0.400 -11.021 4.163 1.00 98.25 109 LEU A CA 1
ATOM 845 C C . LEU A 1 109 ? -0.422 -11.254 5.432 1.00 98.25 109 LEU A C 1
ATOM 847 O O . LEU A 1 109 ? -1.299 -10.462 5.791 1.00 98.25 109 LEU A O 1
ATOM 851 N N . ASN A 1 110 ? -0.075 -12.324 6.147 1.00 96.88 110 ASN A N 1
ATOM 852 C CA . ASN A 1 110 ? -0.652 -12.640 7.451 1.00 96.88 110 ASN A CA 1
ATOM 853 C C . ASN A 1 110 ? -0.514 -11.465 8.437 1.00 96.88 110 ASN A C 1
ATOM 855 O O . ASN A 1 110 ? 0.417 -10.660 8.363 1.00 96.88 110 ASN A O 1
ATOM 859 N N . GLY A 1 111 ? -1.470 -11.373 9.362 1.00 96.00 111 GLY A N 1
ATOM 860 C CA . GLY A 1 111 ? -1.589 -10.244 10.289 1.00 96.00 111 GLY A CA 1
ATOM 861 C C . GLY A 1 111 ? -2.232 -8.994 9.679 1.00 96.00 111 GLY A C 1
ATOM 862 O O . GLY A 1 111 ? -2.307 -7.974 10.354 1.00 96.00 111 GLY A O 1
ATOM 863 N N . SER A 1 112 ? -2.682 -9.057 8.420 1.00 97.88 112 SER A N 1
ATOM 864 C CA . SER A 1 112 ? -3.582 -8.049 7.854 1.00 97.88 112 SER A CA 1
ATOM 865 C C . SER A 1 112 ? -5.020 -8.321 8.287 1.00 97.88 112 SER A C 1
ATOM 867 O O . SER A 1 112 ? -5.439 -9.477 8.336 1.00 97.88 112 SER A O 1
ATOM 869 N N . GLY A 1 113 ? -5.784 -7.267 8.540 1.00 97.81 113 GLY A N 1
ATOM 870 C CA . GLY A 1 113 ? -7.154 -7.360 9.024 1.00 97.81 113 GLY A CA 1
ATOM 871 C C . GLY A 1 113 ? -7.536 -6.158 9.874 1.00 97.81 113 GLY A C 1
ATOM 872 O O . GLY A 1 113 ? -6.769 -5.201 10.009 1.00 97.81 113 GLY A O 1
ATOM 873 N N . VAL A 1 114 ? -8.735 -6.220 10.442 1.00 97.75 114 VAL A N 1
ATOM 874 C CA . VAL A 1 114 ? -9.180 -5.282 11.473 1.00 97.75 114 VAL A CA 1
ATOM 875 C C . VAL A 1 114 ? -9.147 -5.991 12.821 1.00 97.75 114 VAL A C 1
ATOM 877 O O . VAL A 1 114 ? -9.852 -6.982 13.021 1.00 97.75 114 VAL A O 1
ATOM 880 N N . HIS A 1 115 ? -8.330 -5.483 13.741 1.00 96.06 115 HIS A N 1
ATOM 881 C CA . HIS A 1 115 ? -8.160 -6.027 15.089 1.00 96.06 115 HIS A CA 1
ATOM 882 C C . HIS A 1 115 ? -8.276 -4.890 16.099 1.00 96.06 115 HIS A C 1
ATOM 884 O O . HIS A 1 115 ? -7.580 -3.889 15.967 1.00 96.06 115 HIS A O 1
ATOM 890 N N . ASP A 1 116 ? -9.188 -5.011 17.066 1.00 93.81 116 ASP A N 1
ATOM 891 C CA . ASP A 1 116 ? -9.435 -3.984 18.091 1.00 93.81 116 ASP A CA 1
ATOM 892 C C . ASP A 1 116 ? -9.671 -2.574 17.511 1.00 93.81 116 ASP A C 1
ATOM 894 O O . ASP A 1 116 ? -9.250 -1.560 18.060 1.00 93.81 116 ASP A O 1
ATOM 898 N N . GLY A 1 117 ? -10.344 -2.511 16.355 1.00 92.81 117 GLY A N 1
ATOM 899 C CA . GLY A 1 117 ? -10.621 -1.263 15.636 1.00 92.81 117 GLY A CA 1
ATOM 900 C C . GLY A 1 117 ? -9.442 -0.700 14.833 1.00 92.81 117 GLY A C 1
ATOM 901 O O . GLY A 1 117 ? -9.621 0.305 14.149 1.00 92.81 117 GLY A O 1
ATOM 902 N N . VAL A 1 118 ? -8.279 -1.353 14.867 1.00 96.81 118 VAL A N 1
ATOM 903 C CA . VAL A 1 118 ? -7.087 -0.988 14.099 1.00 96.81 118 VAL A CA 1
ATOM 904 C C . VAL A 1 118 ? -7.091 -1.720 12.763 1.00 96.81 118 VAL A C 1
ATOM 906 O O . VAL A 1 118 ? -7.114 -2.951 12.711 1.00 96.81 118 VAL A O 1
ATOM 909 N N . ILE A 1 119 ? -7.036 -0.964 11.672 1.00 97.94 119 ILE A N 1
ATOM 910 C CA . ILE A 1 119 ? -6.940 -1.495 10.314 1.00 97.94 119 ILE A CA 1
ATOM 911 C C . ILE A 1 119 ? -5.463 -1.710 9.997 1.00 97.94 119 ILE A C 1
ATOM 913 O O . ILE A 1 119 ? -4.691 -0.760 10.050 1.00 97.94 119 ILE A O 1
ATOM 917 N N . THR A 1 120 ? -5.061 -2.930 9.644 1.00 98.19 120 THR A N 1
ATOM 918 C CA . THR A 1 120 ? -3.679 -3.249 9.255 1.00 98.19 120 THR A CA 1
ATOM 919 C C . THR A 1 120 ? -3.647 -3.952 7.905 1.00 98.19 120 THR A C 1
ATOM 921 O O . THR A 1 120 ? -4.312 -4.965 7.703 1.00 98.19 120 THR A O 1
ATOM 924 N N . ALA A 1 121 ? -2.832 -3.445 6.984 1.00 98.25 121 ALA A N 1
ATOM 925 C CA . ALA A 1 121 ? -2.525 -4.078 5.709 1.00 98.25 121 ALA A CA 1
ATOM 926 C C . ALA A 1 121 ? -1.016 -4.316 5.611 1.00 98.25 121 ALA A C 1
ATOM 928 O O . ALA A 1 121 ? -0.256 -3.371 5.414 1.00 98.25 121 ALA A O 1
ATOM 929 N N . ASN A 1 122 ? -0.584 -5.570 5.728 1.00 98.06 122 ASN A N 1
ATOM 930 C CA . ASN A 1 122 ? 0.789 -5.997 5.467 1.00 98.06 122 ASN A CA 1
ATOM 931 C C . ASN A 1 122 ? 0.886 -6.451 4.012 1.00 98.06 122 ASN A C 1
ATOM 933 O O . ASN A 1 122 ? 0.196 -7.386 3.611 1.00 98.06 122 ASN A O 1
ATOM 937 N N . VAL A 1 123 ? 1.739 -5.818 3.216 1.00 98.00 123 VAL A N 1
ATOM 938 C CA . VAL A 1 123 ? 1.793 -6.045 1.771 1.00 98.00 123 VAL A CA 1
ATOM 939 C C . VAL A 1 123 ? 3.210 -6.394 1.345 1.00 98.00 123 VAL A C 1
ATOM 941 O O . VAL A 1 123 ? 4.154 -5.653 1.614 1.00 98.00 123 VAL A O 1
ATOM 944 N N . ARG A 1 124 ? 3.354 -7.517 0.638 1.00 97.12 124 ARG A N 1
ATOM 945 C CA . ARG A 1 124 ? 4.508 -7.792 -0.223 1.00 97.12 124 ARG A CA 1
ATOM 946 C C . ARG A 1 124 ? 4.178 -7.296 -1.621 1.00 97.12 124 ARG A C 1
ATOM 948 O O . ARG A 1 124 ? 3.103 -7.605 -2.127 1.00 97.12 124 ARG A O 1
ATOM 955 N N . CYS A 1 125 ? 5.103 -6.587 -2.253 1.00 95.06 125 CYS A N 1
ATOM 956 C CA . CYS A 1 125 ? 4.958 -6.180 -3.640 1.00 95.06 125 CYS A CA 1
ATOM 957 C C . CYS A 1 125 ? 6.200 -6.502 -4.460 1.00 95.06 125 CYS A C 1
ATOM 959 O O . CYS A 1 125 ? 7.286 -5.989 -4.185 1.00 95.06 125 CYS A O 1
ATOM 961 N N . ASP A 1 126 ? 6.014 -7.312 -5.498 1.00 93.88 126 ASP A N 1
ATOM 962 C CA . ASP A 1 126 ? 7.083 -7.804 -6.366 1.00 93.88 126 ASP A CA 1
ATOM 963 C C . ASP A 1 126 ? 7.361 -6.861 -7.554 1.00 93.88 126 ASP A C 1
ATOM 965 O O . ASP A 1 126 ? 8.434 -6.918 -8.153 1.00 93.88 126 ASP A O 1
ATOM 969 N N . THR A 1 127 ? 6.445 -5.932 -7.859 1.00 89.31 127 THR A N 1
ATOM 970 C CA . THR A 1 127 ? 6.565 -4.974 -8.977 1.00 89.31 127 THR A CA 1
ATOM 971 C C . THR A 1 127 ? 6.588 -3.502 -8.542 1.00 89.31 127 THR A C 1
ATOM 973 O O . THR A 1 127 ? 6.421 -2.613 -9.367 1.00 89.31 127 THR A O 1
ATOM 976 N N . CYS A 1 128 ? 6.815 -3.195 -7.261 1.00 84.94 128 CYS A N 1
ATOM 977 C CA . CYS A 1 128 ? 6.714 -1.813 -6.758 1.00 84.94 128 CYS A CA 1
ATOM 978 C C . CYS A 1 128 ? 8.009 -0.995 -6.833 1.00 84.94 128 CYS A C 1
ATOM 980 O O . CYS A 1 128 ? 8.001 0.195 -6.538 1.00 84.94 128 CYS A O 1
ATOM 982 N N . LEU A 1 129 ? 9.136 -1.592 -7.226 1.00 84.69 129 LEU A N 1
ATOM 983 C CA . LEU A 1 129 ? 10.368 -0.822 -7.445 1.00 84.69 129 LEU A CA 1
ATOM 984 C C . LEU A 1 129 ? 10.340 -0.038 -8.756 1.00 84.69 129 LEU A C 1
ATOM 986 O O . LEU A 1 129 ? 11.059 0.950 -8.897 1.00 84.69 129 LEU A O 1
ATOM 990 N N . LYS A 1 130 ? 9.555 -0.495 -9.734 1.00 83.88 130 LYS A N 1
ATOM 991 C CA . LYS A 1 130 ? 9.420 0.111 -11.060 1.00 83.88 130 LYS A CA 1
ATOM 992 C C . LYS A 1 130 ? 8.007 -0.129 -11.560 1.00 83.88 130 LYS A C 1
ATOM 994 O O . LYS A 1 130 ? 7.573 -1.273 -11.614 1.00 83.88 130 LYS A O 1
ATOM 999 N N . TRP A 1 131 ? 7.333 0.927 -11.982 1.00 83.81 131 TRP A N 1
ATOM 1000 C CA . TRP A 1 131 ? 5.995 0.851 -12.551 1.00 83.81 131 TRP A CA 1
ATOM 1001 C C . TRP A 1 131 ? 5.897 1.758 -13.775 1.00 83.81 131 TRP A C 1
ATOM 1003 O O . TRP A 1 131 ? 6.790 2.558 -14.068 1.00 83.81 131 TRP A O 1
ATOM 1013 N N . ASN A 1 132 ? 4.794 1.641 -14.508 1.00 76.19 132 AS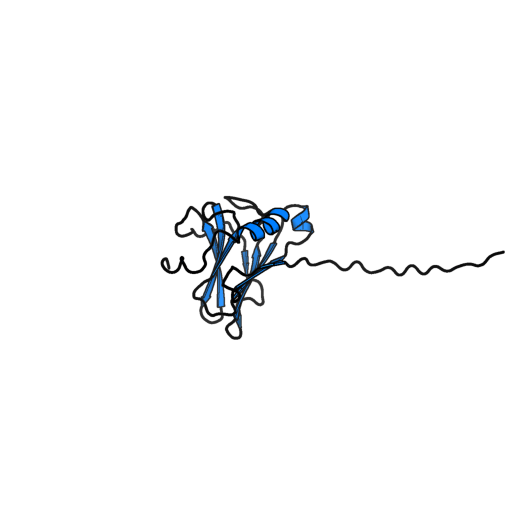N A N 1
ATOM 1014 C CA . ASN A 1 132 ? 4.521 2.546 -15.611 1.00 76.19 132 ASN A CA 1
ATOM 1015 C C . ASN A 1 132 ? 4.182 3.943 -15.059 1.00 76.19 132 ASN A C 1
ATOM 1017 O O . ASN A 1 132 ? 3.084 4.151 -14.550 1.00 76.19 132 ASN A O 1
ATOM 1021 N N . GLY A 1 133 ? 5.144 4.866 -15.101 1.00 73.19 133 GLY A N 1
ATOM 1022 C CA . GLY A 1 133 ? 5.026 6.211 -14.522 1.00 73.19 133 GLY A CA 1
ATOM 1023 C C . GLY A 1 133 ? 6.149 6.583 -13.550 1.00 73.19 133 GLY A C 1
ATOM 1024 O O . GLY A 1 133 ? 6.310 7.761 -13.241 1.00 73.19 133 GLY A O 1
ATOM 1025 N N . GLY A 1 134 ? 6.976 5.625 -13.110 1.00 76.38 134 GLY A N 1
ATOM 1026 C CA . GLY A 1 134 ? 8.068 5.929 -12.188 1.00 76.38 134 GLY A CA 1
ATOM 1027 C C . GLY A 1 134 ? 8.862 4.727 -11.682 1.00 76.38 134 GLY A C 1
ATOM 1028 O O . GLY A 1 134 ? 8.683 3.582 -12.093 1.00 76.38 134 GLY A O 1
ATOM 1029 N N . ASN A 1 135 ? 9.809 5.010 -10.792 1.00 76.38 135 ASN A N 1
ATOM 1030 C CA . ASN A 1 135 ? 10.545 3.999 -10.044 1.00 76.38 135 ASN A CA 1
ATOM 1031 C C . ASN A 1 135 ? 10.780 4.472 -8.607 1.00 76.38 135 ASN A C 1
ATOM 1033 O O . ASN A 1 135 ? 10.782 5.668 -8.331 1.00 76.38 135 ASN A O 1
ATOM 1037 N N . SER A 1 136 ? 10.989 3.514 -7.712 1.00 66.81 136 SER A N 1
ATOM 1038 C CA . SER A 1 136 ? 11.345 3.726 -6.315 1.00 66.81 136 SER A CA 1
ATOM 1039 C C . SER A 1 136 ? 12.747 3.172 -6.090 1.00 66.81 136 SER A C 1
ATOM 1041 O O . SER A 1 136 ? 12.930 1.985 -5.830 1.00 66.81 136 SER A O 1
ATOM 1043 N N . LYS A 1 137 ? 13.774 4.020 -6.195 1.00 60.78 137 LYS A N 1
ATOM 1044 C CA . LYS A 1 137 ? 15.115 3.681 -5.674 1.00 60.78 137 LYS A CA 1
ATOM 1045 C C . LYS A 1 137 ? 15.127 3.792 -4.147 1.00 60.78 137 LYS A C 1
ATOM 1047 O O . LYS A 1 137 ? 14.359 4.575 -3.608 1.00 60.78 137 LYS A O 1
ATOM 1052 N N . ARG A 1 138 ? 16.037 3.106 -3.437 1.00 51.56 138 ARG A N 1
ATOM 1053 C CA . ARG A 1 138 ? 16.209 3.247 -1.965 1.00 51.56 138 ARG A CA 1
ATOM 1054 C C . ARG A 1 138 ? 16.329 4.721 -1.541 1.00 51.56 138 ARG A C 1
ATOM 1056 O O . ARG A 1 138 ? 15.686 5.153 -0.596 1.00 51.56 138 ARG A O 1
ATOM 1063 N N . GLU A 1 139 ? 17.079 5.507 -2.310 1.00 47.06 139 GLU A N 1
ATOM 1064 C CA . GLU A 1 139 ? 17.249 6.950 -2.103 1.00 47.06 139 GLU A CA 1
ATOM 1065 C C . GLU A 1 139 ? 15.993 7.767 -2.459 1.00 47.06 139 GLU A C 1
ATOM 1067 O O . GLU A 1 139 ? 15.758 8.818 -1.880 1.00 47.06 139 GLU A O 1
ATOM 1072 N N . GLN A 1 140 ? 15.155 7.274 -3.376 1.00 48.75 140 GLN A N 1
ATOM 1073 C CA . GLN A 1 140 ? 13.855 7.862 -3.711 1.00 48.75 140 GLN A CA 1
ATOM 1074 C C . GLN A 1 140 ? 12.738 7.418 -2.777 1.00 48.75 140 GLN A C 1
ATOM 1076 O O . GLN A 1 140 ? 11.794 8.166 -2.648 1.00 48.75 140 GLN A O 1
ATOM 1081 N N . LEU A 1 141 ? 12.821 6.275 -2.097 1.00 52.50 141 LEU A N 1
ATOM 1082 C CA . LEU A 1 141 ? 11.916 5.962 -0.991 1.00 52.50 141 LEU A CA 1
ATOM 1083 C C . LEU A 1 141 ? 12.173 6.960 0.139 1.00 52.50 141 LEU A C 1
ATOM 1085 O O . LEU A 1 141 ? 11.250 7.654 0.543 1.00 52.50 141 LEU A O 1
ATOM 1089 N N . LEU A 1 142 ? 13.446 7.163 0.496 1.00 46.81 142 LEU A N 1
ATOM 1090 C CA . LEU A 1 142 ? 13.872 8.155 1.486 1.00 46.81 142 LEU A CA 1
ATOM 1091 C C . LEU A 1 142 ? 13.580 9.612 1.065 1.00 46.81 142 LEU A C 1
ATOM 1093 O O . LEU A 1 142 ? 13.125 10.390 1.891 1.00 46.81 142 LEU A O 1
ATOM 1097 N N . LYS A 1 143 ? 13.759 9.989 -0.211 1.00 41.94 143 LYS A N 1
ATOM 1098 C CA . LYS A 1 143 ? 13.411 11.337 -0.720 1.00 41.94 143 LYS A CA 1
ATOM 1099 C C . LYS A 1 143 ? 11.922 11.516 -1.033 1.00 41.94 143 LYS A C 1
ATOM 1101 O O . LYS A 1 143 ? 11.414 12.622 -0.912 1.00 41.94 143 LYS A O 1
ATOM 1106 N N . SER A 1 144 ? 11.195 10.458 -1.400 1.00 43.31 144 SER A N 1
ATOM 1107 C CA . SER A 1 144 ? 9.730 10.508 -1.521 1.00 43.31 144 SER A CA 1
ATOM 1108 C C . SER A 1 144 ? 9.100 10.760 -0.163 1.00 43.31 144 SER A C 1
ATOM 1110 O O . SER A 1 144 ? 8.090 11.435 -0.106 1.00 43.31 144 SER A O 1
ATOM 1112 N N . MET A 1 145 ? 9.728 10.328 0.933 1.00 45.38 145 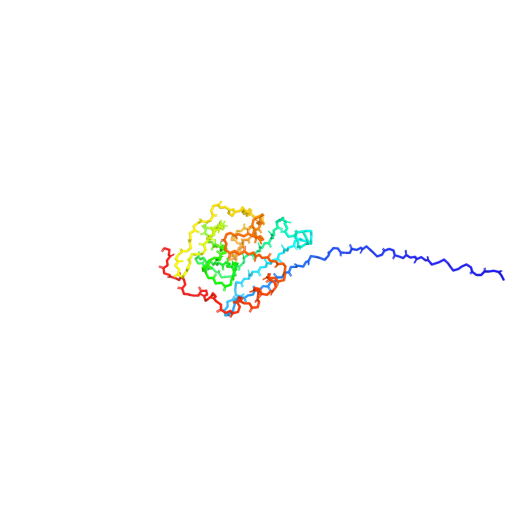MET A N 1
ATOM 1113 C CA . MET A 1 145 ? 9.291 10.674 2.284 1.00 45.38 145 MET A CA 1
ATOM 1114 C C . MET A 1 145 ? 9.485 12.166 2.620 1.00 45.38 145 MET A C 1
ATOM 1116 O O . MET A 1 145 ? 8.658 12.711 3.344 1.00 45.38 145 MET A O 1
ATOM 1120 N N . ASP A 1 146 ? 10.482 12.852 2.040 1.00 37.62 146 ASP A N 1
ATOM 1121 C CA . ASP A 1 146 ? 10.596 14.326 2.097 1.00 37.62 146 ASP A CA 1
ATOM 1122 C C . ASP A 1 146 ? 9.558 15.040 1.206 1.00 37.62 146 ASP A C 1
ATOM 1124 O O . ASP A 1 146 ? 9.268 16.212 1.423 1.00 37.62 146 ASP A O 1
ATOM 1128 N N . LEU A 1 147 ? 8.963 14.351 0.224 1.00 33.25 147 LEU A N 1
ATOM 1129 C CA . LEU A 1 147 ? 7.956 14.898 -0.705 1.00 33.25 147 LEU A CA 1
ATOM 1130 C C . LEU A 1 147 ? 6.512 14.469 -0.405 1.00 33.25 147 LEU A C 1
ATOM 1132 O O . LEU A 1 147 ? 5.578 15.148 -0.831 1.00 33.25 147 LEU A O 1
ATOM 1136 N N . VAL A 1 148 ? 6.301 13.424 0.407 1.00 43.16 148 VAL A N 1
ATOM 1137 C CA . VAL A 1 148 ? 5.008 13.125 1.053 1.00 43.16 148 VAL A CA 1
ATOM 1138 C C . VAL A 1 148 ? 4.548 14.329 1.888 1.00 43.16 148 VAL A C 1
ATOM 1140 O O . VAL A 1 148 ? 3.347 14.530 2.048 1.00 43.16 148 VAL A O 1
ATOM 1143 N N . HIS A 1 149 ? 5.478 15.194 2.313 1.00 36.12 149 HIS A N 1
ATOM 1144 C CA . HIS A 1 149 ? 5.189 16.489 2.929 1.00 36.12 149 HIS A CA 1
ATOM 1145 C C . HIS A 1 149 ? 4.328 17.443 2.083 1.00 36.12 149 HIS A C 1
ATOM 1147 O O . HIS A 1 149 ? 3.790 18.381 2.662 1.00 36.12 149 HIS A O 1
ATOM 1153 N N . GLN A 1 150 ? 4.195 17.278 0.757 1.00 34.97 150 GLN A N 1
ATOM 1154 C CA . GLN A 1 150 ? 3.568 18.325 -0.065 1.00 34.97 150 GLN A CA 1
ATOM 1155 C C . GLN A 1 150 ? 2.295 17.971 -0.838 1.00 34.97 150 GLN A C 1
ATOM 1157 O O . GLN A 1 150 ? 1.660 18.922 -1.288 1.00 34.97 150 GLN A O 1
ATOM 1162 N N . ILE A 1 151 ? 1.883 16.708 -1.040 1.00 39.75 151 ILE A N 1
ATOM 1163 C CA . ILE A 1 151 ? 0.923 16.471 -2.146 1.00 39.75 151 ILE A CA 1
ATOM 1164 C C . ILE A 1 151 ? -0.382 15.717 -1.823 1.00 39.75 151 ILE A C 1
ATOM 1166 O O . ILE A 1 151 ? -1.383 16.031 -2.457 1.00 39.75 151 ILE A O 1
ATOM 1170 N N . TRP A 1 152 ? -0.511 14.858 -0.806 1.00 41.06 152 TRP A N 1
ATOM 1171 C CA . TRP A 1 152 ? -1.784 14.116 -0.640 1.00 41.06 152 TRP A CA 1
ATOM 1172 C C . TRP A 1 152 ? -2.516 14.463 0.646 1.00 41.06 152 TRP A C 1
ATOM 1174 O O . TRP A 1 152 ? -2.455 13.735 1.634 1.00 41.06 152 TRP A O 1
ATOM 1184 N N . ARG A 1 153 ? -3.244 15.588 0.611 1.00 36.00 153 ARG A N 1
ATOM 1185 C CA . ARG A 1 153 ? -4.305 15.908 1.575 1.00 36.00 153 ARG A CA 1
ATOM 1186 C C . ARG A 1 153 ? -5.298 14.738 1.626 1.00 36.00 153 ARG A C 1
ATOM 1188 O O . ARG A 1 153 ? -6.192 14.624 0.793 1.00 36.00 153 ARG A O 1
ATOM 1195 N N . VAL A 1 154 ? -5.154 13.897 2.647 1.00 42.72 154 VAL A N 1
ATOM 1196 C CA . VAL A 1 154 ? -6.054 12.784 2.976 1.00 42.72 154 VAL A CA 1
ATOM 1197 C C . VAL A 1 154 ? -7.541 13.196 3.099 1.00 42.72 154 VAL A C 1
ATOM 1199 O O . VAL A 1 154 ? -8.370 12.335 2.809 1.00 42.72 154 VAL A O 1
ATOM 1202 N N . PRO A 1 155 ? -7.963 14.447 3.414 1.00 35.47 155 PRO A N 1
ATOM 1203 C CA . PRO A 1 155 ? -9.398 14.710 3.553 1.00 35.47 155 PRO A CA 1
ATOM 1204 C C . PRO A 1 155 ? -10.149 15.134 2.272 1.00 35.47 155 PRO A C 1
ATOM 1206 O O . PRO A 1 155 ? -11.368 15.252 2.341 1.00 35.47 155 PRO A O 1
ATOM 1209 N N . GLU A 1 156 ? -9.515 15.351 1.109 1.00 35.56 156 GLU A N 1
ATOM 1210 C CA . GLU A 1 156 ? -10.234 15.885 -0.080 1.00 35.56 156 GLU A CA 1
ATOM 1211 C C . GLU A 1 156 ? -10.743 14.831 -1.080 1.00 35.56 156 GLU A C 1
ATOM 1213 O O . GLU A 1 156 ? -11.556 15.139 -1.945 1.00 35.56 156 GLU A O 1
ATOM 1218 N N . PHE A 1 157 ? -10.375 13.562 -0.928 1.00 41.12 157 PHE A N 1
ATOM 1219 C CA . PHE A 1 157 ? -10.869 12.476 -1.793 1.00 41.12 157 PHE A CA 1
ATOM 1220 C C . PHE A 1 157 ? -12.255 11.935 -1.383 1.00 41.12 157 PHE A C 1
ATOM 1222 O O . PHE A 1 157 ? -12.725 10.939 -1.931 1.00 41.12 157 PHE A O 1
ATOM 1229 N N . GLY A 1 158 ? -12.936 12.581 -0.432 1.00 33.75 158 GLY A N 1
ATOM 1230 C CA . GLY A 1 158 ? -14.246 12.182 0.096 1.00 33.75 158 GLY A CA 1
ATOM 1231 C C . GLY A 1 158 ? -15.438 12.329 -0.862 1.00 33.75 158 GLY A C 1
ATOM 1232 O O . GLY A 1 158 ? -16.554 12.499 -0.380 1.00 33.75 158 GLY A O 1
ATOM 1233 N N . GLN A 1 159 ? -15.245 12.301 -2.185 1.00 30.17 159 GLN A N 1
ATOM 1234 C CA . GLN A 1 159 ? -16.346 12.458 -3.149 1.00 30.17 159 GLN A CA 1
ATOM 1235 C C . GLN A 1 159 ? -16.407 11.442 -4.292 1.00 30.17 159 GLN A C 1
ATOM 1237 O O . GLN A 1 159 ? -17.344 11.516 -5.081 1.00 30.17 159 GLN A O 1
ATOM 1242 N N . PHE A 1 160 ? -15.490 10.479 -4.387 1.00 31.64 160 PHE A N 1
ATOM 1243 C CA . PHE A 1 160 ? -15.506 9.539 -5.515 1.00 31.64 160 PHE A CA 1
ATOM 1244 C C . PHE A 1 160 ? -15.320 8.096 -5.045 1.00 31.64 160 PHE A C 1
ATOM 1246 O O . PHE A 1 160 ? -14.289 7.470 -5.278 1.00 31.64 160 PHE A O 1
ATOM 1253 N N . VAL A 1 161 ? -16.344 7.604 -4.346 1.00 33.22 161 VAL A N 1
ATOM 1254 C CA . VAL A 1 161 ? -16.736 6.188 -4.325 1.00 33.22 161 VAL A CA 1
ATOM 1255 C C . VAL A 1 161 ? -18.230 6.129 -4.602 1.00 33.22 161 VAL A C 1
ATOM 1257 O O . VAL A 1 161 ? -18.948 6.971 -4.014 1.00 33.22 161 VAL A O 1
#

Sequence (161 aa):
MVRHILSWLWAIPALAHVQVQSIHPQGHDEITYSFNVPDDTAKSGSGPIYFQMNSTRQVQWFALGQGMQMAGANMFVVYTSGNNVTVSPRSGVGETEPLYNRDAQITILNGSGVHDGVITANVRCDTCLKWNGGNSKREQLLKSMDLVHQIWRVPEFGQFV

Foldseek 3Di:
DDDDDPDDDDDDPDDDDFDKDKDAQVPQNQWIKIWTQDPVCQVVVAFKIKMKIKGLADDQKFKDWDDLALQLTFMWIWGDDAFDIDIFTFHRRDPDDTHGDPVWDKDFDPPATQDPNMGMTIIITRCQQDDRRDGCHVVNVVVVSVSSNDYDPRPPVVPDD

Radius of gyration: 20.05 Å; chains: 1; bounding box: 79×35×43 Å

pLDDT: mean 77.98, std 20.73, range [30.17, 98.25]